Protein AF-A0A528GSQ0-F1 (afdb_monomer_lite)

Secondary structure (DSSP, 8-state):
-HHHHHTTSS-TTPEEPPHHHHHHHHT--HHHHHHHHHHHHHTTSEEEETTTEEEE-PPP----------S-HHHHHHHHHHHHHHHHHHHHHH--HHHHHHHHHHHHHHHTS-SS-HHHHHHHHHHHHHHHHTT-

Foldseek 3Di:
DVVCLVVPVDPAFGFDDDLVVCCVVVVHDSVVSVVVLVVCVVQVQWDQDVPPGIGGHDRPPDPPPDDPCPDDPVNVVVVCVVPLVVLLVVLVVQDDPVLVVVLVVLVVVLVVDDPDDPSNVVSVVVNSVSSNVSVD

Structure (mmCIF, N/CA/C/O backbone):
data_AF-A0A528GSQ0-F1
#
_entry.id   AF-A0A528GSQ0-F1
#
loop_
_atom_site.group_PDB
_atom_site.id
_atom_site.type_symbol
_atom_site.label_atom_id
_atom_site.label_alt_id
_atom_site.label_comp_id
_atom_site.label_asym_id
_atom_site.label_entity_id
_atom_site.label_seq_id
_atom_site.pdbx_PDB_ins_code
_atom_site.Cartn_x
_atom_site.Cartn_y
_atom_site.Cartn_z
_atom_site.occupancy
_atom_site.B_iso_or_equiv
_atom_site.auth_seq_id
_atom_site.auth_comp_id
_atom_site.auth_asym_id
_atom_site.auth_atom_id
_atom_site.pdbx_PDB_model_num
ATOM 1 N N . LEU A 1 1 ? -19.585 -3.743 15.645 1.00 78.75 1 LEU A N 1
ATOM 2 C CA . LEU A 1 1 ? -20.009 -2.521 14.922 1.00 78.75 1 LEU A CA 1
ATOM 3 C C . LEU A 1 1 ? -19.758 -2.635 13.418 1.00 78.75 1 LEU A C 1
ATOM 5 O O . LEU A 1 1 ? -20.726 -2.567 12.681 1.00 78.75 1 LEU A O 1
ATOM 9 N N . ARG A 1 2 ? -18.526 -2.927 12.967 1.00 81.62 2 ARG A N 1
ATOM 10 C CA . ARG A 1 2 ? -18.210 -3.216 11.551 1.00 81.62 2 ARG A CA 1
ATOM 11 C C . ARG A 1 2 ? -19.181 -4.196 10.878 1.00 81.62 2 ARG A C 1
ATOM 13 O O . ARG A 1 2 ? -19.835 -3.838 9.914 1.00 81.62 2 ARG A O 1
ATOM 20 N N . GLN A 1 3 ? -19.352 -5.380 11.471 1.00 80.69 3 GLN A N 1
ATOM 21 C CA . GLN A 1 3 ? -20.265 -6.410 10.961 1.00 80.69 3 GLN A CA 1
ATOM 22 C C . GLN A 1 3 ? -21.725 -5.945 10.847 1.00 80.69 3 GLN A C 1
ATOM 24 O O . GLN A 1 3 ? -22.422 -6.415 9.964 1.00 80.69 3 GLN A O 1
ATOM 29 N N . LEU A 1 4 ? -22.192 -5.030 11.707 1.00 80.44 4 LEU A N 1
ATOM 30 C CA . LEU A 1 4 ? -23.568 -4.512 11.645 1.00 80.44 4 LEU A CA 1
ATOM 31 C C . LEU A 1 4 ? -23.751 -3.572 10.449 1.00 80.44 4 LEU A C 1
ATOM 33 O O . LEU A 1 4 ? -24.772 -3.617 9.775 1.00 80.44 4 LEU A O 1
ATOM 37 N N . ILE A 1 5 ? -22.736 -2.752 10.166 1.00 80.62 5 ILE A N 1
ATOM 38 C CA . ILE A 1 5 ? -22.716 -1.882 8.987 1.00 80.62 5 ILE A CA 1
ATOM 39 C C . ILE A 1 5 ? -22.628 -2.739 7.714 1.00 80.62 5 ILE A C 1
ATOM 41 O O . ILE A 1 5 ? -23.393 -2.523 6.783 1.00 80.62 5 ILE A O 1
ATOM 45 N N . ASP A 1 6 ? -21.767 -3.762 7.702 1.00 76.75 6 ASP A N 1
ATOM 46 C CA . ASP A 1 6 ? -21.620 -4.686 6.565 1.00 76.75 6 ASP A CA 1
ATOM 47 C C . ASP A 1 6 ? -22.858 -5.561 6.325 1.00 76.75 6 ASP A C 1
ATOM 49 O O . ASP A 1 6 ? -23.180 -5.879 5.183 1.00 76.75 6 ASP A O 1
ATOM 53 N N . ALA A 1 7 ? -23.570 -5.935 7.391 1.00 78.00 7 ALA A N 1
ATOM 54 C CA . ALA A 1 7 ? -24.828 -6.674 7.307 1.00 78.00 7 ALA A CA 1
ATOM 55 C C . ALA A 1 7 ? -26.001 -5.815 6.802 1.00 78.00 7 ALA A C 1
ATOM 57 O O . ALA A 1 7 ? -27.082 -6.350 6.565 1.00 78.00 7 ALA A O 1
ATOM 58 N N . GLY A 1 8 ? -25.804 -4.502 6.629 1.00 75.88 8 GLY A N 1
ATOM 59 C CA . GLY A 1 8 ? -26.837 -3.586 6.149 1.00 75.88 8 GLY A CA 1
ATOM 60 C C . GLY A 1 8 ? -27.876 -3.196 7.203 1.00 75.88 8 GLY A C 1
ATOM 61 O O . GLY A 1 8 ? -28.916 -2.657 6.840 1.00 75.88 8 GLY A O 1
ATOM 62 N N . GLU A 1 9 ? -27.602 -3.420 8.495 1.00 83.75 9 GLU A N 1
ATOM 63 C CA . GLU A 1 9 ? -28.457 -2.935 9.598 1.00 83.75 9 GLU A CA 1
ATOM 64 C C . GLU A 1 9 ? -28.516 -1.396 9.640 1.00 83.75 9 GLU A C 1
ATOM 66 O O . GLU A 1 9 ? -29.459 -0.812 10.171 1.00 83.75 9 GLU A O 1
ATOM 71 N N . PHE A 1 10 ? -27.513 -0.734 9.053 1.00 84.44 10 PHE A N 1
ATOM 72 C CA . PHE A 1 10 ? -27.499 0.701 8.790 1.00 84.44 10 PHE A CA 1
ATOM 73 C C . PHE A 1 10 ? -27.206 0.932 7.307 1.00 84.44 10 PHE A C 1
ATOM 75 O O . PHE A 1 10 ? -26.150 0.525 6.815 1.00 84.44 10 PHE A O 1
ATOM 82 N N . ALA A 1 11 ? -28.121 1.580 6.589 1.00 81.56 11 ALA A N 1
ATOM 83 C CA . ALA A 1 11 ? -27.947 1.855 5.171 1.00 81.56 11 ALA A CA 1
ATOM 84 C C . ALA A 1 11 ? -26.959 3.007 4.943 1.00 81.56 11 ALA A C 1
ATOM 86 O O . ALA A 1 11 ? -26.736 3.862 5.802 1.00 81.56 11 ALA A O 1
ATOM 87 N N . VAL A 1 12 ? -26.373 3.065 3.746 1.00 84.25 12 VAL A N 1
ATOM 88 C CA . VAL A 1 12 ? -25.531 4.196 3.338 1.00 84.25 12 VAL A CA 1
ATOM 89 C C . VAL A 1 12 ? -26.330 5.498 3.433 1.00 84.25 12 VAL A C 1
ATOM 91 O O . VAL A 1 12 ? -27.415 5.620 2.870 1.00 84.25 12 VAL A O 1
ATOM 94 N N . GLY A 1 13 ? -25.766 6.491 4.121 1.00 84.94 13 GLY A N 1
ATOM 95 C CA . GLY A 1 13 ? -26.409 7.774 4.397 1.00 84.94 13 GLY A CA 1
ATOM 96 C C . GLY A 1 13 ? -27.173 7.823 5.721 1.00 84.94 13 GLY A C 1
ATOM 97 O O . GLY A 1 13 ? -27.473 8.927 6.185 1.00 84.94 13 GLY A O 1
ATOM 98 N N . ASP A 1 14 ? -27.424 6.680 6.366 1.00 89.62 14 ASP A N 1
ATOM 99 C CA . ASP A 1 14 ? -28.099 6.650 7.659 1.00 89.62 14 ASP A CA 1
ATOM 100 C C . ASP A 1 14 ? -27.240 7.276 8.748 1.00 89.62 14 ASP A C 1
ATOM 102 O O . ASP A 1 14 ? -26.008 7.168 8.776 1.00 89.62 14 ASP A O 1
ATOM 106 N N . ARG A 1 15 ? -27.923 7.929 9.685 1.00 90.31 15 ARG A N 1
ATOM 107 C CA . ARG A 1 15 ? -27.301 8.474 10.882 1.00 90.31 15 ARG A CA 1
ATOM 108 C C . ARG A 1 15 ? -27.214 7.383 11.944 1.00 90.31 15 ARG A C 1
ATOM 110 O O . ARG A 1 15 ? -28.240 6.885 12.399 1.00 90.31 15 ARG A O 1
ATOM 117 N N . LEU A 1 16 ? -25.998 7.070 12.383 1.00 90.56 16 LEU A N 1
ATOM 118 C CA . LEU A 1 16 ? -25.782 6.158 13.501 1.00 90.56 16 LEU A CA 1
ATOM 119 C C . LEU A 1 16 ? -26.279 6.768 14.825 1.00 90.56 16 LEU A C 1
ATOM 121 O O . LEU A 1 16 ? -26.254 7.999 14.986 1.00 90.56 16 LEU A O 1
ATOM 125 N N . PRO A 1 17 ? -26.677 5.922 15.797 1.00 90.88 17 PRO A N 1
ATOM 126 C CA . PRO A 1 17 ? -26.948 6.368 17.157 1.00 90.88 17 PRO A CA 1
ATOM 127 C C . PRO A 1 17 ? -25.728 7.064 17.771 1.00 90.88 17 PRO A C 1
ATOM 129 O O . PRO A 1 17 ? -24.585 6.897 17.336 1.00 90.88 17 PRO A O 1
ATOM 132 N N . THR A 1 18 ? -25.961 7.874 18.798 1.00 89.38 18 THR A N 1
ATOM 133 C CA . THR A 1 18 ? -24.885 8.597 19.484 1.00 89.38 18 THR A CA 1
ATOM 134 C C . THR A 1 18 ? -23.915 7.643 20.190 1.00 89.38 18 THR A C 1
ATOM 136 O O . THR A 1 18 ? -24.276 6.521 20.538 1.00 89.38 18 THR A O 1
ATOM 139 N N . GLU A 1 19 ? -22.693 8.110 20.490 1.00 88.12 19 GLU A N 1
ATOM 140 C CA . GLU A 1 19 ? -21.692 7.327 21.245 1.00 88.12 19 GLU A CA 1
ATOM 141 C C . GLU A 1 19 ? -22.268 6.708 22.529 1.00 88.12 19 GLU A C 1
ATOM 143 O O . GLU A 1 19 ? -21.892 5.604 22.910 1.00 88.12 19 GLU A O 1
ATOM 148 N N . ARG A 1 20 ? -23.167 7.429 23.215 1.00 87.88 20 ARG A N 1
ATOM 149 C CA . ARG A 1 20 ? -23.792 6.954 24.453 1.00 87.88 20 ARG A CA 1
ATOM 150 C C . ARG A 1 20 ? -24.771 5.814 24.182 1.00 87.88 20 ARG A C 1
ATOM 152 O O . ARG A 1 20 ? -24.695 4.796 24.849 1.00 87.88 20 ARG A O 1
ATOM 159 N N . GLU A 1 21 ? -25.644 5.976 23.195 1.00 89.38 21 GLU A N 1
ATOM 160 C CA . GLU A 1 21 ? -26.631 4.952 22.833 1.00 89.38 21 GLU A CA 1
ATOM 161 C C . GLU A 1 21 ? -25.952 3.682 22.311 1.00 89.38 21 GLU A C 1
ATOM 163 O O . GLU A 1 21 ? -26.352 2.582 22.675 1.00 89.38 21 GLU A O 1
ATOM 168 N N . LEU A 1 22 ? -24.881 3.824 21.524 1.00 89.75 22 LEU A N 1
ATOM 169 C CA . LEU A 1 22 ? -24.071 2.694 21.068 1.00 89.75 22 LEU A CA 1
ATOM 170 C C . LEU A 1 22 ? -23.362 1.983 22.227 1.00 89.75 22 LEU A C 1
ATOM 172 O O . LEU A 1 22 ? -23.286 0.758 22.226 1.00 89.75 22 LEU A O 1
ATOM 176 N N . ALA A 1 23 ? -22.860 2.726 23.219 1.00 90.12 23 ALA A N 1
ATOM 177 C CA . ALA A 1 23 ? -22.252 2.141 24.415 1.00 90.12 23 ALA A CA 1
ATOM 178 C C . ALA A 1 23 ? -23.266 1.307 25.209 1.00 90.12 23 ALA A C 1
ATOM 180 O O . ALA A 1 23 ? -22.963 0.175 25.586 1.00 90.12 23 ALA A O 1
ATOM 181 N N . ASP A 1 24 ? -24.477 1.839 25.387 1.00 92.38 24 ASP A N 1
ATOM 182 C CA . ASP A 1 24 ? -25.563 1.163 26.097 1.00 92.38 24 ASP A CA 1
ATOM 183 C C . ASP A 1 24 ? -26.046 -0.088 25.337 1.00 92.38 24 ASP A C 1
ATOM 185 O O . ASP A 1 24 ? -26.232 -1.142 25.941 1.00 92.38 24 ASP A O 1
ATOM 189 N N . GLN A 1 25 ? -26.196 -0.005 24.009 1.00 88.56 25 GLN A N 1
ATOM 190 C CA . GLN A 1 25 ? -26.630 -1.129 23.164 1.00 88.56 25 GLN A CA 1
ATOM 191 C C . GLN A 1 25 ? -25.599 -2.260 23.091 1.00 88.56 25 GLN A C 1
ATOM 193 O O . GLN A 1 25 ? -25.966 -3.433 23.075 1.00 88.56 25 GLN A O 1
ATOM 198 N N . LEU A 1 26 ? -24.311 -1.915 23.020 1.00 85.12 26 LEU A N 1
ATOM 199 C CA . LEU A 1 26 ? -23.222 -2.883 22.868 1.00 85.12 26 LEU A CA 1
ATOM 200 C C . LEU A 1 26 ? -22.661 -3.369 24.211 1.00 85.12 26 LEU A C 1
ATOM 202 O O . LEU A 1 26 ? -21.842 -4.284 24.226 1.00 85.12 26 LEU A O 1
ATOM 206 N N . GLY A 1 27 ? -23.072 -2.764 25.330 1.00 89.94 27 GLY A N 1
ATOM 207 C CA . GLY A 1 27 ? -22.593 -3.118 26.666 1.00 89.94 27 GLY A CA 1
ATOM 208 C C . GLY A 1 27 ? -21.103 -2.830 26.885 1.00 89.94 27 GLY A C 1
ATOM 209 O O . GLY A 1 27 ? -20.455 -3.520 27.669 1.00 89.94 27 GLY A O 1
ATOM 210 N N . ILE A 1 28 ? -20.541 -1.836 26.189 1.00 90.06 28 ILE A N 1
ATOM 211 C CA . ILE A 1 28 ? -19.114 -1.480 26.262 1.00 90.06 28 ILE A CA 1
ATOM 212 C C . ILE A 1 28 ? -18.913 -0.022 26.678 1.00 90.06 28 ILE A C 1
ATOM 214 O O . ILE A 1 28 ? -19.823 0.802 26.624 1.00 90.06 28 ILE A O 1
ATOM 218 N N . SER A 1 29 ? -17.694 0.320 27.101 1.00 87.44 29 SER A N 1
ATOM 219 C CA . SER A 1 29 ? -17.391 1.673 27.572 1.00 87.44 29 SER A CA 1
ATOM 220 C C . SER A 1 29 ? -17.441 2.712 26.441 1.00 87.44 29 SER A C 1
ATOM 222 O O . SER A 1 29 ? -17.065 2.433 25.302 1.00 87.44 29 SER A O 1
ATOM 224 N N . ARG A 1 30 ? -17.840 3.950 26.764 1.00 87.56 30 ARG A N 1
ATOM 225 C CA . ARG A 1 30 ? -17.868 5.067 25.801 1.00 87.56 30 ARG A CA 1
ATOM 226 C C . ARG A 1 30 ? -16.515 5.322 25.111 1.00 87.56 30 ARG A C 1
ATOM 228 O O . ARG A 1 30 ? -16.534 5.525 23.901 1.00 87.56 30 ARG A O 1
ATOM 235 N N . PRO A 1 31 ? -15.358 5.295 25.809 1.00 86.50 31 PRO A N 1
ATOM 236 C CA . PRO A 1 31 ? -14.058 5.361 25.142 1.00 86.50 31 PRO A CA 1
ATOM 237 C C . PRO A 1 31 ? -13.859 4.241 24.115 1.00 86.50 31 PRO A C 1
ATOM 239 O O . PRO A 1 31 ? -13.440 4.518 23.002 1.00 86.50 31 PRO A O 1
ATOM 242 N N . THR A 1 32 ? -14.244 3.001 24.429 1.00 84.50 32 THR A N 1
ATOM 243 C CA . THR A 1 32 ? -14.139 1.868 23.490 1.00 84.50 32 THR A CA 1
ATOM 244 C C . THR A 1 32 ? -15.003 2.069 22.242 1.00 84.50 32 THR A C 1
ATOM 246 O O . THR A 1 32 ? -14.550 1.795 21.134 1.00 84.50 32 THR A O 1
ATOM 249 N N . VAL A 1 33 ? -16.231 2.580 22.399 1.00 88.38 33 VAL A N 1
ATOM 250 C CA . VAL A 1 33 ? -17.091 2.939 21.255 1.00 88.38 33 VAL A CA 1
ATOM 251 C C . VAL A 1 33 ? -16.437 4.021 20.406 1.00 88.38 33 VAL A C 1
ATOM 253 O O . VAL A 1 33 ? -16.457 3.927 19.183 1.00 88.38 33 VAL A O 1
ATOM 256 N N . ARG A 1 34 ? -15.839 5.033 21.042 1.00 85.38 34 ARG A N 1
ATOM 257 C CA . ARG A 1 34 ? -15.140 6.110 20.339 1.00 85.38 34 ARG A CA 1
ATOM 258 C C . ARG A 1 34 ? -13.970 5.582 19.515 1.00 85.38 34 ARG A C 1
ATOM 260 O O . ARG A 1 34 ? -13.895 5.917 18.340 1.00 85.38 34 ARG A O 1
ATOM 267 N N . GLU A 1 35 ? -13.121 4.730 20.084 1.00 83.00 35 GLU A N 1
ATOM 268 C CA . GLU A 1 35 ? -12.014 4.106 19.341 1.00 83.00 35 GLU A CA 1
ATOM 269 C C . GLU A 1 35 ? -12.528 3.287 18.147 1.00 83.00 35 GLU A C 1
ATOM 271 O O . GLU A 1 35 ? -12.001 3.394 17.041 1.00 83.00 35 GLU A O 1
ATOM 276 N N . ALA A 1 36 ? -13.618 2.532 18.327 1.00 85.88 36 ALA A N 1
ATOM 277 C CA . ALA A 1 36 ? -14.233 1.776 17.238 1.00 85.88 36 ALA A CA 1
ATOM 278 C C . ALA A 1 36 ? -14.800 2.683 16.130 1.00 85.88 36 ALA A C 1
ATOM 280 O O . ALA A 1 36 ? -14.677 2.363 14.952 1.00 85.88 36 ALA A O 1
ATOM 281 N N . LEU A 1 37 ? -15.415 3.815 16.485 1.00 87.62 37 LEU A N 1
ATOM 282 C CA . LEU A 1 37 ? -15.913 4.793 15.515 1.00 87.62 37 LEU A CA 1
ATOM 283 C C . LEU A 1 37 ? -14.763 5.482 14.767 1.00 87.62 37 LEU A C 1
ATOM 285 O O . LEU A 1 37 ? -14.857 5.666 13.558 1.00 87.62 37 LEU A O 1
ATOM 289 N N . ILE A 1 38 ? -13.661 5.806 15.448 1.00 82.69 38 ILE A N 1
ATOM 290 C CA . ILE A 1 38 ? -12.461 6.355 14.801 1.00 82.69 38 ILE A CA 1
ATOM 291 C C . ILE A 1 38 ? -11.900 5.349 13.788 1.00 82.69 38 ILE A C 1
ATOM 293 O O . ILE A 1 38 ? -11.641 5.720 12.645 1.00 82.69 38 ILE A O 1
ATOM 297 N N . ALA A 1 39 ? -11.776 4.072 14.164 1.00 81.06 39 ALA A N 1
ATOM 298 C CA . ALA A 1 39 ? -11.319 3.021 13.255 1.00 81.06 39 ALA A CA 1
ATOM 299 C C . ALA A 1 39 ? -12.223 2.897 12.014 1.00 81.06 39 ALA A C 1
ATOM 301 O O . ALA A 1 39 ? -11.737 2.888 10.887 1.00 81.06 39 ALA A O 1
ATOM 302 N N . LEU A 1 40 ? -13.547 2.904 12.201 1.00 84.88 40 LEU A N 1
ATOM 303 C CA . LEU A 1 40 ? -14.509 2.831 11.095 1.00 84.88 40 LEU A CA 1
ATOM 304 C C . LEU A 1 40 ? -14.498 4.073 10.188 1.00 84.88 40 LEU A C 1
ATOM 306 O O . LEU A 1 40 ? -14.788 3.960 8.995 1.00 84.88 40 LEU A O 1
ATOM 310 N N . GLU A 1 41 ? -14.191 5.253 10.729 1.00 83.62 41 GLU A N 1
ATOM 311 C CA . GLU A 1 41 ? -14.008 6.471 9.935 1.00 83.62 41 GLU A CA 1
ATOM 312 C C . GLU A 1 41 ? -12.725 6.402 9.096 1.00 83.62 41 GLU A C 1
ATOM 314 O O . GLU A 1 41 ? -12.749 6.747 7.914 1.00 83.62 41 GLU A O 1
ATOM 319 N N . VAL A 1 42 ? -11.631 5.886 9.668 1.00 77.25 42 VAL A N 1
ATOM 320 C CA . VAL A 1 42 ? -10.372 5.633 8.946 1.00 77.25 42 VAL A CA 1
ATOM 321 C C . VAL A 1 42 ? -10.568 4.605 7.826 1.00 77.25 42 VAL A C 1
ATOM 323 O O . VAL A 1 42 ? -10.053 4.797 6.726 1.00 77.25 42 VAL A O 1
ATOM 326 N N . GLU A 1 43 ? -11.365 3.561 8.066 1.00 79.06 43 GLU A N 1
ATOM 327 C CA . GLU A 1 43 ? -11.769 2.571 7.055 1.00 79.06 43 GLU A CA 1
ATOM 328 C C . GLU A 1 43 ? -12.721 3.143 5.981 1.00 79.06 43 GLU A C 1
ATOM 330 O O . GLU A 1 43 ? -13.037 2.463 5.005 1.00 79.06 43 GLU A O 1
ATOM 335 N N . GLY A 1 44 ? -13.211 4.378 6.140 1.00 82.12 44 GLY A N 1
ATOM 336 C CA . GLY A 1 44 ? -14.119 5.022 5.188 1.00 82.12 44 GLY A CA 1
ATOM 337 C C . GLY A 1 44 ? -15.543 4.460 5.198 1.00 82.12 44 GLY A C 1
ATOM 338 O O . GLY A 1 44 ? -16.289 4.660 4.238 1.00 82.12 44 GLY A O 1
ATOM 339 N N . ARG A 1 45 ? -15.933 3.762 6.269 1.00 84.75 45 ARG A N 1
ATOM 340 C CA . ARG A 1 45 ? -17.273 3.173 6.446 1.00 84.75 45 ARG A CA 1
ATOM 341 C C . ARG A 1 45 ? -18.269 4.147 7.055 1.00 84.75 45 ARG A C 1
ATOM 343 O O . ARG A 1 45 ? -19.477 3.987 6.891 1.00 84.75 45 ARG A O 1
ATOM 350 N N . ILE A 1 46 ? -17.768 5.137 7.786 1.00 89.88 46 ILE A N 1
ATOM 351 C CA . ILE A 1 46 ? -18.569 6.208 8.369 1.00 89.88 46 ILE A CA 1
ATOM 352 C C . ILE A 1 46 ? -17.859 7.553 8.221 1.00 89.88 46 ILE A C 1
ATOM 354 O O . ILE A 1 46 ? -16.657 7.624 7.974 1.00 89.88 46 ILE A O 1
ATOM 358 N N . ARG A 1 47 ? -18.604 8.639 8.421 1.00 88.44 47 ARG A N 1
ATOM 359 C CA . ARG A 1 47 ? -18.070 9.999 8.509 1.00 88.44 47 ARG A CA 1
ATOM 360 C C . ARG A 1 47 ? -18.642 10.721 9.715 1.00 88.44 47 ARG A C 1
ATOM 362 O O . ARG A 1 47 ? -19.865 10.843 9.852 1.00 88.44 47 ARG A O 1
ATOM 369 N N . ILE A 1 48 ? -17.763 11.254 10.553 1.00 85.81 48 ILE A N 1
ATOM 370 C CA . ILE A 1 48 ? -18.132 12.047 11.717 1.00 85.81 48 ILE A CA 1
ATOM 371 C C . ILE A 1 48 ? -18.271 13.508 11.282 1.00 85.81 48 ILE A C 1
ATOM 373 O O . ILE A 1 48 ? -17.347 14.139 10.774 1.00 85.81 48 ILE A O 1
ATOM 377 N N . ARG A 1 49 ? -19.460 14.082 11.481 1.00 84.31 49 ARG A N 1
ATOM 378 C CA . ARG A 1 49 ? -19.717 15.511 11.277 1.00 84.31 49 ARG A CA 1
ATOM 379 C C . ARG A 1 49 ? -19.880 16.174 12.635 1.00 84.31 49 ARG A C 1
ATOM 381 O O . ARG A 1 49 ? -20.909 16.002 13.295 1.00 84.31 49 ARG A O 1
ATOM 388 N N . VAL A 1 50 ? -18.870 16.940 13.048 1.00 76.38 50 VAL A N 1
ATOM 389 C CA . VAL A 1 50 ? -18.869 17.663 14.329 1.00 76.38 50 VAL A CA 1
ATOM 390 C C . VAL A 1 50 ? -20.144 18.507 14.450 1.00 76.38 50 VAL A C 1
ATOM 392 O O . VAL A 1 50 ? -20.474 19.283 13.558 1.00 76.38 50 VAL A O 1
ATOM 395 N N . GLY A 1 51 ? -20.899 18.304 15.533 1.00 76.62 51 GLY A N 1
ATOM 396 C CA . GLY A 1 51 ? -22.170 18.994 15.791 1.00 76.62 51 GLY A CA 1
ATOM 397 C C . GLY A 1 51 ? -23.391 18.467 15.021 1.00 76.62 51 GLY A C 1
ATOM 398 O O . GLY A 1 51 ? -24.504 18.897 15.308 1.00 76.62 51 GLY A O 1
ATOM 399 N N . SER A 1 52 ? -23.227 17.524 14.088 1.00 82.75 52 SER A N 1
ATOM 400 C CA . SER A 1 52 ? -24.325 16.983 13.268 1.00 82.75 52 SER A CA 1
ATOM 401 C C . SER A 1 52 ? -24.588 15.497 13.511 1.00 82.75 52 SER A C 1
ATOM 403 O O . SER A 1 52 ? -25.744 15.085 13.481 1.00 82.75 52 SER A O 1
ATOM 405 N N . GLY A 1 53 ? -23.558 14.698 13.795 1.00 86.31 53 GLY A N 1
ATOM 406 C CA . GLY A 1 53 ? -23.691 13.262 14.047 1.00 86.31 53 GLY A CA 1
ATOM 407 C C . GLY A 1 53 ? -22.755 12.422 13.186 1.00 86.31 53 GLY A C 1
ATOM 408 O O . GLY A 1 53 ? -21.848 12.946 12.542 1.00 86.31 53 GLY A O 1
ATOM 409 N N . ILE A 1 54 ? -22.976 11.112 13.200 1.00 90.81 54 ILE A N 1
ATOM 410 C CA . ILE A 1 54 ? -22.150 10.118 12.513 1.00 90.81 54 ILE A CA 1
ATOM 411 C C . ILE A 1 54 ? -23.005 9.487 11.423 1.00 90.81 54 ILE A C 1
ATOM 413 O O . ILE A 1 54 ? -24.131 9.088 11.704 1.00 90.81 54 ILE A O 1
ATOM 417 N N . TYR A 1 55 ? -22.488 9.418 10.202 1.00 90.50 55 TYR A N 1
ATOM 418 C CA . TYR A 1 55 ? -23.240 8.935 9.046 1.00 90.50 55 TYR A CA 1
ATOM 419 C C . TYR A 1 55 ? -22.513 7.772 8.387 1.00 90.50 55 TYR A C 1
ATOM 421 O O . TYR A 1 55 ? -21.294 7.841 8.236 1.00 90.50 55 TYR A O 1
ATOM 429 N N . VAL A 1 56 ? -23.248 6.741 7.976 1.00 89.94 56 VAL A N 1
ATOM 430 C CA . VAL A 1 56 ? -22.695 5.625 7.199 1.00 89.94 56 VAL A CA 1
ATOM 431 C C . VAL A 1 56 ? -22.342 6.114 5.803 1.00 89.94 56 VAL A C 1
ATOM 433 O O . VAL A 1 56 ? -23.132 6.797 5.147 1.00 89.94 56 VAL A O 1
ATOM 436 N N . THR A 1 57 ? -21.142 5.787 5.351 1.00 85.81 57 THR A N 1
ATOM 437 C CA . THR A 1 57 ? -20.671 6.097 4.004 1.00 85.81 57 THR A CA 1
ATOM 438 C C . THR A 1 57 ? -20.607 4.829 3.179 1.00 85.81 57 THR A C 1
ATOM 440 O O . THR A 1 57 ? -20.404 3.738 3.704 1.00 85.81 57 THR A O 1
ATOM 443 N N . GLU A 1 58 ? -20.782 4.975 1.869 1.00 74.12 58 GLU A N 1
ATOM 444 C CA . GLU A 1 58 ? -20.413 3.905 0.956 1.00 74.12 58 GLU A CA 1
ATOM 445 C C . GLU A 1 58 ? -18.902 3.702 1.117 1.00 74.12 58 GLU A C 1
ATOM 447 O O . GLU A 1 58 ? -18.159 4.685 0.970 1.00 74.12 58 GLU A O 1
ATOM 452 N N . PRO A 1 59 ? -18.434 2.496 1.491 1.00 61.56 59 PRO A N 1
ATOM 453 C CA . PRO A 1 59 ? -17.008 2.245 1.519 1.00 61.56 59 PRO A CA 1
ATOM 454 C C . PRO A 1 59 ? -16.470 2.586 0.126 1.00 61.56 59 PRO A C 1
ATOM 456 O O . PRO A 1 59 ? -17.143 2.282 -0.869 1.00 61.56 59 PRO A O 1
ATOM 459 N N . PRO A 1 60 ? -15.299 3.243 0.015 1.00 55.28 60 PRO A N 1
ATOM 460 C CA . PRO A 1 60 ? -14.678 3.412 -1.288 1.00 55.28 60 PRO A CA 1
ATOM 461 C C . PRO A 1 60 ? -14.672 2.034 -1.939 1.00 55.28 60 PRO A C 1
ATOM 463 O O . PRO A 1 60 ? -14.349 1.056 -1.265 1.00 55.28 60 PRO A O 1
ATOM 466 N N . ARG A 1 61 ? -15.122 1.950 -3.197 1.00 48.22 61 ARG A N 1
ATOM 467 C CA . ARG A 1 61 ? -15.135 0.712 -3.979 1.00 48.22 61 ARG A CA 1
ATOM 468 C C . ARG A 1 61 ? -13.688 0.250 -4.104 1.00 48.22 61 ARG A C 1
ATOM 470 O O . ARG A 1 61 ? -12.999 0.593 -5.057 1.00 48.22 61 ARG A O 1
ATOM 477 N N . ALA A 1 62 ? -13.210 -0.421 -3.069 1.00 47.62 62 ALA A N 1
ATOM 478 C CA . ALA A 1 62 ? -11.874 -0.926 -2.987 1.00 47.62 62 ALA A CA 1
ATOM 479 C C . ALA A 1 62 ? -11.832 -2.038 -4.020 1.00 47.62 62 ALA A C 1
ATOM 481 O O . ALA A 1 62 ? -12.577 -3.019 -3.942 1.00 47.62 62 ALA A O 1
ATOM 482 N N . GLU A 1 63 ? -10.973 -1.853 -5.016 1.00 42.03 63 GLU A N 1
ATOM 483 C CA . GLU A 1 63 ? -10.244 -2.973 -5.582 1.00 42.03 63 GLU A CA 1
ATOM 484 C C . GLU A 1 63 ? -9.935 -3.934 -4.438 1.00 42.03 63 GLU A C 1
ATOM 486 O O . GLU A 1 63 ? -9.429 -3.523 -3.393 1.00 42.03 63 GLU A O 1
ATOM 491 N N . ILE A 1 64 ? -10.363 -5.178 -4.608 1.00 40.56 64 ILE A N 1
ATOM 492 C CA . ILE A 1 64 ? -10.207 -6.254 -3.644 1.00 40.56 64 ILE A CA 1
ATOM 493 C C . ILE A 1 64 ? -8.706 -6.404 -3.375 1.00 40.56 64 ILE A C 1
ATOM 495 O O . ILE A 1 64 ? -8.002 -7.132 -4.061 1.00 40.56 64 ILE A O 1
ATOM 499 N N . LEU A 1 65 ? -8.211 -5.680 -2.383 1.00 43.38 65 LEU A N 1
ATOM 500 C CA . LEU A 1 65 ? -6.994 -5.981 -1.660 1.00 43.38 65 LEU A CA 1
ATOM 501 C C . LEU A 1 65 ? -7.473 -6.375 -0.275 1.00 43.38 65 LEU A C 1
ATOM 503 O O . LEU A 1 65 ? -7.480 -5.601 0.678 1.00 43.38 65 LEU A O 1
ATOM 507 N N . THR A 1 66 ? -7.985 -7.599 -0.213 1.00 43.44 66 THR A N 1
ATOM 508 C CA . THR A 1 66 ? -8.123 -8.342 1.028 1.00 43.44 66 THR A CA 1
ATOM 509 C C . THR A 1 66 ? -6.747 -8.450 1.664 1.00 43.44 66 THR A C 1
ATOM 511 O O . THR A 1 66 ? -5.959 -9.314 1.295 1.00 43.44 66 THR A O 1
ATOM 514 N N . ALA A 1 67 ? -6.470 -7.575 2.614 1.00 42.56 67 ALA A N 1
ATOM 515 C CA . ALA A 1 67 ? -5.644 -7.904 3.754 1.00 42.56 67 ALA A CA 1
ATOM 516 C C . ALA A 1 67 ? -6.048 -6.953 4.877 1.00 42.56 67 ALA A C 1
ATOM 518 O O . ALA A 1 67 ? -5.613 -5.805 4.943 1.00 42.56 67 ALA A O 1
ATOM 519 N N . GLU A 1 68 ? -6.881 -7.447 5.791 1.00 44.00 68 GLU A N 1
ATOM 520 C CA . GLU A 1 68 ? -6.608 -7.167 7.195 1.00 44.00 68 GLU A CA 1
ATOM 521 C C . GLU A 1 68 ? -5.153 -7.600 7.404 1.00 44.00 68 GLU A C 1
ATOM 523 O O . GLU A 1 68 ? -4.862 -8.791 7.476 1.00 44.00 68 GLU A O 1
ATOM 528 N N . MET A 1 69 ? -4.219 -6.654 7.317 1.00 46.78 69 MET A N 1
ATOM 529 C CA . MET A 1 69 ? -2.809 -6.925 7.542 1.00 46.78 69 MET A CA 1
ATOM 530 C C . MET A 1 69 ? -2.625 -7.188 9.036 1.00 46.78 69 MET A C 1
ATOM 532 O O . MET A 1 69 ? -2.303 -6.288 9.805 1.00 46.78 69 MET A O 1
ATOM 536 N N . ASP A 1 70 ? -2.863 -8.435 9.430 1.00 45.56 70 ASP A N 1
ATOM 537 C CA . ASP A 1 70 ? -2.370 -9.021 10.682 1.00 45.56 70 ASP A CA 1
ATOM 538 C C . ASP A 1 70 ? -0.840 -9.255 10.610 1.00 45.56 70 ASP A C 1
ATOM 540 O O . ASP A 1 70 ? -0.189 -9.600 11.593 1.00 45.56 70 ASP A O 1
ATOM 544 N N . GLU A 1 71 ? -0.246 -9.044 9.430 1.00 54.16 71 GLU A N 1
ATOM 545 C CA . GLU A 1 71 ? 1.180 -9.158 9.141 1.00 54.16 71 GLU A CA 1
ATOM 546 C C . GLU A 1 71 ? 1.861 -7.786 9.229 1.00 54.16 71 GLU A C 1
ATOM 548 O O . GLU A 1 71 ? 1.477 -6.821 8.558 1.00 54.16 71 GLU A O 1
ATOM 553 N N . GLY A 1 72 ? 2.881 -7.689 10.082 1.00 62.47 72 GLY A N 1
ATOM 554 C CA . GLY A 1 72 ? 3.670 -6.479 10.245 1.00 62.47 72 GLY A CA 1
ATOM 555 C C . GLY A 1 72 ? 4.464 -6.120 8.979 1.00 62.47 72 GLY A C 1
ATOM 556 O O . GLY A 1 72 ? 4.607 -6.919 8.049 1.00 62.47 72 GLY A O 1
ATOM 557 N N . PRO A 1 73 ? 5.039 -4.904 8.922 1.00 72.31 73 PRO A N 1
ATOM 558 C CA . PRO A 1 73 ? 5.835 -4.457 7.777 1.00 72.31 73 PRO A CA 1
ATOM 559 C C . PRO A 1 73 ? 6.984 -5.409 7.412 1.00 72.31 73 PRO A C 1
ATOM 561 O O . PRO A 1 73 ? 7.388 -5.472 6.256 1.00 72.31 73 PRO A O 1
ATOM 564 N N . PHE A 1 74 ? 7.510 -6.160 8.383 1.00 75.88 74 PHE A N 1
ATOM 565 C CA . PHE A 1 74 ? 8.619 -7.090 8.179 1.00 75.88 74 PHE A CA 1
ATOM 566 C C . PHE A 1 74 ? 8.187 -8.387 7.494 1.00 75.88 74 PHE A C 1
ATOM 568 O O . PHE A 1 74 ? 8.913 -8.896 6.645 1.00 75.88 74 PHE A O 1
ATOM 575 N N . GLU A 1 75 ? 7.013 -8.914 7.829 1.00 81.44 75 GLU A N 1
ATOM 576 C CA . GLU A 1 75 ? 6.433 -10.093 7.190 1.00 81.44 75 GLU A CA 1
ATOM 577 C C . G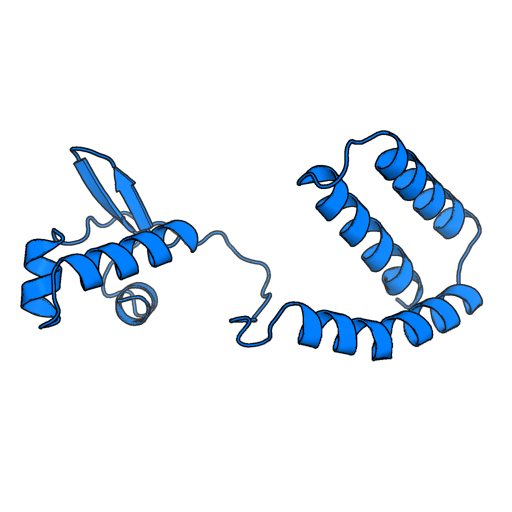LU A 1 75 ? 6.171 -9.824 5.705 1.00 81.44 75 GLU A C 1
ATOM 579 O O . GLU A 1 75 ? 6.585 -10.617 4.856 1.00 81.44 75 GLU A O 1
ATOM 584 N N . LEU A 1 76 ? 5.614 -8.650 5.384 1.00 79.25 76 LEU A N 1
ATOM 585 C CA . LEU A 1 76 ? 5.449 -8.206 4.000 1.00 79.25 76 LEU A CA 1
ATOM 586 C C . LEU A 1 76 ? 6.782 -8.062 3.263 1.00 79.25 76 LEU A C 1
ATOM 588 O O . LEU A 1 76 ? 6.902 -8.521 2.129 1.00 79.25 76 LEU A O 1
ATOM 592 N N . LEU A 1 77 ? 7.794 -7.449 3.887 1.00 82.38 77 LEU A N 1
ATOM 593 C CA . LEU A 1 77 ? 9.120 -7.329 3.273 1.00 82.38 77 LEU A CA 1
ATOM 594 C C . LEU A 1 77 ? 9.736 -8.706 2.989 1.00 82.38 77 LEU A C 1
ATOM 596 O O . LEU A 1 77 ? 10.291 -8.905 1.914 1.00 82.38 77 LEU A O 1
ATOM 600 N N . ARG A 1 78 ? 9.565 -9.686 3.885 1.00 84.62 78 ARG A N 1
ATOM 601 C CA . ARG A 1 78 ? 10.040 -11.058 3.642 1.00 84.62 78 ARG A CA 1
ATOM 602 C C . ARG A 1 78 ? 9.294 -11.763 2.514 1.00 84.62 78 ARG A C 1
ATOM 604 O O . ARG A 1 78 ? 9.914 -12.500 1.750 1.00 84.62 78 ARG A O 1
ATOM 611 N N . ALA A 1 79 ? 7.986 -11.546 2.384 1.00 87.12 79 ALA A N 1
ATOM 612 C CA . ALA A 1 79 ? 7.229 -12.068 1.249 1.00 87.12 79 ALA A CA 1
ATOM 613 C C . ALA A 1 79 ? 7.735 -11.468 -0.074 1.00 87.12 79 ALA A C 1
ATOM 615 O O . ALA A 1 79 ? 7.960 -12.204 -1.036 1.00 87.12 79 ALA A O 1
ATOM 616 N N . ARG A 1 80 ? 7.988 -10.151 -0.094 1.00 90.44 80 ARG A N 1
ATOM 617 C CA . ARG A 1 80 ? 8.563 -9.435 -1.243 1.00 90.44 80 ARG A CA 1
ATOM 618 C C . ARG A 1 80 ? 9.944 -9.968 -1.618 1.00 90.44 80 ARG A C 1
ATOM 620 O O . ARG A 1 80 ? 10.157 -10.291 -2.780 1.00 90.44 80 ARG A O 1
ATOM 627 N N . GLU A 1 81 ? 10.839 -10.164 -0.649 1.00 91.12 81 GLU A N 1
ATOM 628 C CA . GLU A 1 81 ? 12.173 -10.744 -0.883 1.00 91.12 81 GLU A CA 1
ATOM 629 C C . GLU A 1 81 ? 12.116 -12.106 -1.594 1.00 91.12 81 GLU A C 1
ATOM 631 O O . GLU A 1 81 ? 12.963 -12.400 -2.437 1.00 91.12 81 GLU A O 1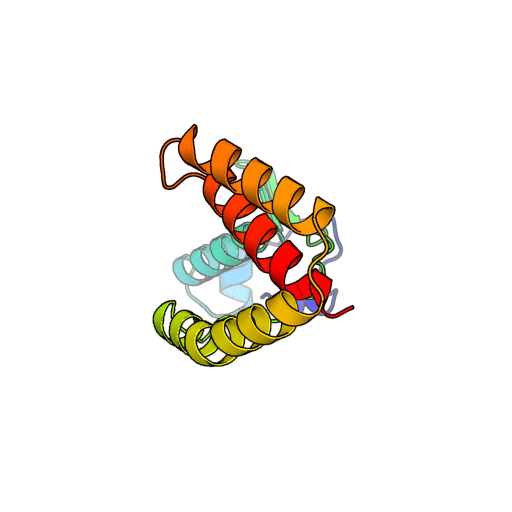
ATOM 636 N N . PHE A 1 82 ? 11.115 -12.934 -1.283 1.00 92.25 82 PHE A N 1
ATOM 637 C CA . PHE A 1 82 ? 10.979 -14.261 -1.882 1.00 92.25 82 PHE A CA 1
ATOM 638 C C . PHE A 1 82 ? 10.530 -14.217 -3.350 1.00 92.25 82 PHE A C 1
ATOM 640 O O . PHE A 1 82 ? 10.962 -15.051 -4.146 1.00 92.25 82 PHE A O 1
ATOM 647 N N . ILE A 1 83 ? 9.666 -13.264 -3.715 1.00 94.06 83 ILE A N 1
ATOM 648 C CA . ILE A 1 83 ? 9.024 -13.230 -5.039 1.00 94.06 83 ILE A CA 1
ATOM 649 C C . ILE A 1 83 ? 9.652 -12.214 -5.994 1.00 94.06 83 ILE A C 1
ATOM 651 O O . ILE A 1 83 ? 9.786 -12.506 -7.180 1.00 94.06 83 ILE A O 1
ATOM 655 N N . GLU A 1 84 ? 10.064 -11.039 -5.514 1.00 94.88 84 GLU A N 1
ATOM 656 C CA . GLU A 1 84 ? 10.460 -9.924 -6.383 1.00 94.88 84 GLU A CA 1
ATOM 657 C C . GLU A 1 84 ? 11.725 -10.235 -7.177 1.00 94.88 84 GLU A C 1
ATOM 659 O O . GLU A 1 84 ? 11.800 -9.898 -8.356 1.00 94.88 84 GLU A O 1
ATOM 664 N N . GLY A 1 85 ? 12.686 -10.950 -6.583 1.00 96.00 85 GLY A N 1
ATO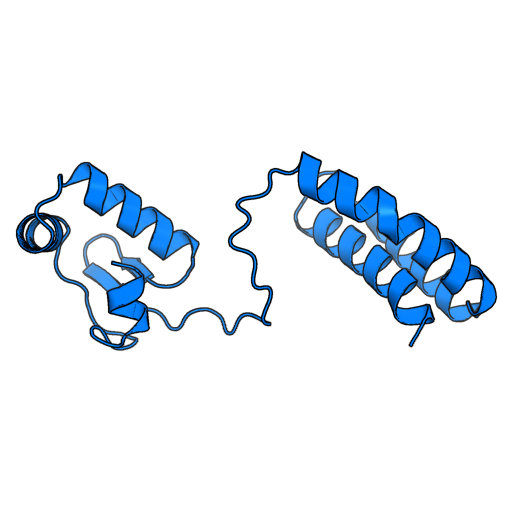M 665 C CA . GLY A 1 85 ? 13.891 -11.380 -7.294 1.00 96.00 85 GLY A CA 1
ATOM 666 C C . GLY A 1 85 ? 13.584 -12.324 -8.461 1.00 96.00 85 GLY A C 1
ATOM 667 O O . GLY A 1 85 ? 14.154 -12.176 -9.540 1.00 96.00 85 GLY A O 1
ATOM 668 N N . ALA A 1 86 ? 12.652 -13.265 -8.270 1.00 96.19 86 ALA A N 1
ATOM 669 C CA . ALA A 1 86 ? 12.229 -14.184 -9.325 1.00 96.19 86 ALA A CA 1
ATOM 670 C C . ALA A 1 86 ? 11.439 -13.459 -10.423 1.00 96.19 86 ALA A C 1
ATOM 672 O O . ALA A 1 86 ? 11.686 -13.690 -11.604 1.00 96.19 86 ALA A O 1
ATOM 673 N N . ILE A 1 87 ? 10.543 -12.543 -10.039 1.00 97.19 87 ILE A N 1
ATOM 674 C CA . ILE A 1 87 ? 9.785 -11.710 -10.979 1.00 97.19 87 ILE A CA 1
ATOM 675 C C . ILE A 1 87 ? 10.738 -10.847 -11.811 1.00 97.19 87 ILE A C 1
ATOM 677 O O . ILE A 1 87 ? 10.622 -10.830 -13.029 1.00 97.19 87 ILE A O 1
ATOM 681 N N . ALA A 1 88 ? 11.706 -10.174 -11.186 1.00 97.00 88 ALA A N 1
ATOM 682 C CA . ALA A 1 88 ? 12.672 -9.337 -11.893 1.00 97.00 88 ALA A CA 1
ATOM 683 C C . ALA A 1 88 ? 13.560 -10.152 -12.847 1.00 97.00 88 ALA A C 1
ATOM 685 O O . ALA A 1 88 ? 13.825 -9.715 -13.967 1.00 97.00 88 ALA A O 1
ATOM 686 N N . ALA A 1 89 ? 13.997 -11.345 -12.428 1.00 97.38 89 ALA A N 1
ATOM 687 C CA . ALA A 1 89 ? 14.784 -12.238 -13.273 1.00 97.38 89 ALA A CA 1
ATOM 688 C C . ALA A 1 89 ? 13.992 -12.719 -14.497 1.00 97.38 89 ALA A C 1
ATOM 690 O O . ALA A 1 89 ? 14.524 -12.702 -15.605 1.00 97.38 89 ALA A O 1
ATOM 691 N N . GLU A 1 90 ? 12.729 -13.104 -14.312 1.00 97.75 90 GLU A N 1
ATOM 692 C CA . GLU A 1 90 ? 11.858 -13.511 -15.417 1.00 97.75 90 GLU A CA 1
ATOM 693 C C . GLU A 1 90 ? 11.537 -12.324 -16.332 1.00 97.75 90 GLU A C 1
ATOM 695 O O . GLU A 1 90 ? 11.673 -12.424 -17.550 1.00 97.75 90 GLU A O 1
ATOM 700 N N . ALA A 1 91 ? 11.197 -11.166 -15.760 1.00 97.81 91 ALA A N 1
ATOM 701 C CA . ALA A 1 91 ? 10.933 -9.940 -16.506 1.00 97.81 91 ALA A CA 1
ATOM 702 C C . ALA A 1 91 ? 12.120 -9.561 -17.400 1.00 97.81 91 ALA A C 1
ATOM 704 O O . ALA A 1 91 ? 11.932 -9.205 -18.561 1.00 97.81 91 ALA A O 1
ATOM 705 N N . ALA A 1 92 ? 13.353 -9.709 -16.910 1.00 97.38 92 ALA A N 1
ATOM 706 C CA . ALA A 1 92 ? 14.555 -9.413 -17.682 1.00 97.38 92 ALA A CA 1
ATOM 707 C C . ALA A 1 92 ? 14.701 -10.264 -18.962 1.00 97.38 92 ALA A C 1
ATOM 709 O O . ALA A 1 92 ? 15.366 -9.824 -19.899 1.00 97.38 92 ALA A O 1
ATOM 710 N N . LEU A 1 93 ? 14.086 -11.451 -19.032 1.00 97.38 93 LEU A N 1
ATOM 711 C CA . LEU A 1 93 ? 14.109 -12.303 -20.229 1.00 97.38 93 LEU A CA 1
ATOM 712 C C . LEU A 1 93 ? 13.159 -11.813 -21.332 1.00 97.38 93 LEU A C 1
ATOM 714 O O . LEU A 1 93 ? 13.407 -12.089 -22.507 1.00 97.38 93 LEU A O 1
ATOM 718 N N . HIS A 1 94 ? 12.097 -11.089 -20.966 1.00 96.50 94 HIS A N 1
ATOM 719 C CA . HIS A 1 94 ? 11.032 -10.655 -21.886 1.00 96.50 94 HIS A CA 1
ATOM 720 C C . HIS A 1 94 ? 10.971 -9.138 -22.089 1.00 96.50 94 HIS A C 1
ATOM 722 O O . HIS A 1 94 ? 10.285 -8.670 -23.000 1.00 96.50 94 HIS A O 1
ATOM 728 N N . ALA A 1 95 ? 11.681 -8.369 -21.262 1.00 97.38 95 ALA A N 1
ATOM 729 C CA . ALA A 1 95 ? 11.669 -6.915 -21.287 1.00 97.38 95 ALA A CA 1
ATOM 730 C C . ALA A 1 95 ? 12.055 -6.368 -22.666 1.00 97.38 95 ALA A C 1
ATOM 732 O O . ALA A 1 95 ? 13.091 -6.714 -23.243 1.00 97.38 95 ALA A O 1
ATOM 733 N N . ARG A 1 96 ? 11.236 -5.455 -23.188 1.00 97.31 96 ARG A N 1
ATOM 734 C CA . ARG A 1 96 ? 11.529 -4.724 -24.421 1.00 97.31 96 ARG A CA 1
ATOM 735 C C . ARG A 1 96 ? 12.157 -3.376 -24.068 1.00 97.31 96 ARG A C 1
ATOM 737 O O . ARG A 1 96 ? 11.916 -2.855 -22.980 1.00 97.31 96 ARG A O 1
ATOM 744 N N . PRO A 1 97 ? 12.880 -2.736 -25.003 1.00 97.44 97 PRO A N 1
ATOM 745 C CA . PRO A 1 97 ? 13.474 -1.420 -24.763 1.00 97.44 97 PRO A CA 1
ATOM 746 C C . PRO A 1 97 ? 12.486 -0.364 -24.244 1.00 97.44 97 PRO A C 1
ATOM 748 O O . PRO A 1 97 ? 12.848 0.434 -23.391 1.00 97.44 97 PRO A O 1
ATOM 751 N N . ILE A 1 98 ? 11.231 -0.401 -24.708 1.00 96.69 98 ILE A N 1
ATOM 752 C CA . ILE A 1 98 ? 10.176 0.516 -24.249 1.00 96.69 98 ILE A CA 1
ATOM 753 C C . ILE A 1 98 ? 9.790 0.297 -22.779 1.00 96.69 98 ILE A C 1
ATOM 755 O O . ILE A 1 98 ? 9.469 1.249 -22.078 1.00 96.69 98 ILE A O 1
ATOM 759 N N . ASP A 1 99 ? 9.845 -0.946 -22.297 1.00 96.75 99 ASP A N 1
ATOM 760 C CA . ASP A 1 99 ? 9.524 -1.261 -20.907 1.00 96.75 99 ASP A CA 1
ATOM 761 C C . ASP A 1 99 ? 10.627 -0.699 -19.989 1.00 96.75 99 ASP A C 1
ATOM 763 O O . ASP A 1 99 ? 10.331 -0.105 -18.954 1.00 96.75 99 ASP A O 1
ATOM 767 N N . ILE A 1 100 ? 11.895 -0.792 -20.420 1.00 96.81 100 ILE A N 1
ATOM 768 C CA . ILE A 1 100 ? 13.039 -0.177 -19.727 1.00 96.81 100 ILE A CA 1
ATOM 769 C C . ILE A 1 100 ? 12.923 1.351 -19.702 1.00 96.81 100 ILE A C 1
ATOM 771 O O . ILE A 1 100 ? 13.076 1.954 -18.646 1.00 96.81 100 ILE A O 1
ATOM 775 N N . GLU A 1 101 ? 12.594 1.979 -20.834 1.00 97.56 101 GLU A N 1
ATOM 776 C CA . GLU A 1 101 ? 12.448 3.438 -20.927 1.00 97.56 101 GLU A CA 1
ATOM 777 C C . GLU A 1 101 ? 11.364 3.977 -19.977 1.00 97.56 101 GLU A C 1
ATOM 779 O O . GLU A 1 101 ? 11.564 4.998 -19.313 1.00 97.56 101 GLU A O 1
ATOM 784 N N . HIS A 1 102 ? 10.234 3.274 -19.861 1.00 96.44 102 HIS A N 1
ATOM 785 C CA . HIS A 1 102 ? 9.181 3.632 -18.910 1.00 96.44 102 HIS A CA 1
ATOM 786 C C . HIS A 1 102 ? 9.623 3.461 -17.450 1.00 96.44 102 HIS A C 1
ATOM 788 O O . HIS A 1 102 ? 9.334 4.323 -16.617 1.00 96.44 102 HIS A O 1
ATOM 794 N N . MET A 1 103 ? 10.344 2.380 -17.132 1.00 96.88 103 MET A N 1
ATOM 795 C CA . MET A 1 103 ? 10.900 2.173 -15.792 1.00 96.88 103 MET A CA 1
ATOM 796 C C . MET A 1 103 ? 11.896 3.276 -15.416 1.00 96.88 103 MET 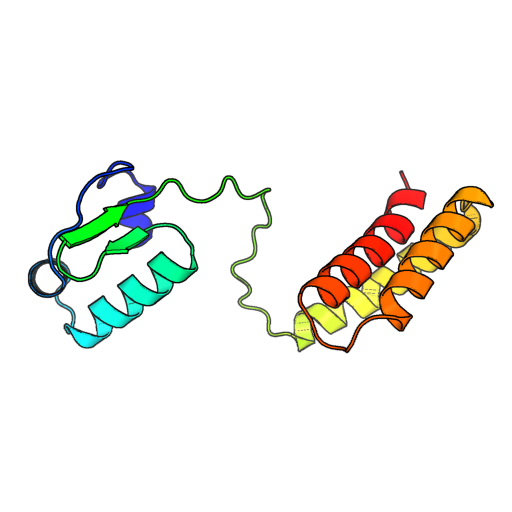A C 1
ATOM 798 O O . MET A 1 103 ? 11.799 3.831 -14.321 1.00 96.88 103 MET A O 1
ATOM 802 N N . ASP A 1 104 ? 12.779 3.661 -16.338 1.00 96.94 104 ASP A N 1
ATOM 803 C CA . ASP A 1 104 ? 13.729 4.760 -16.142 1.00 96.94 104 ASP A CA 1
ATOM 804 C C . ASP A 1 104 ? 13.023 6.106 -15.914 1.00 96.94 104 ASP A C 1
ATOM 806 O O . ASP A 1 104 ? 13.489 6.930 -15.125 1.00 96.94 104 ASP A O 1
ATOM 810 N N . ASP A 1 105 ? 11.891 6.361 -16.578 1.00 96.62 105 ASP A N 1
ATOM 811 C CA . ASP A 1 105 ? 11.105 7.578 -16.348 1.00 96.62 105 ASP A CA 1
ATOM 812 C C . ASP A 1 105 ? 10.497 7.637 -14.945 1.00 96.62 105 ASP A C 1
ATOM 814 O O . ASP A 1 105 ? 10.561 8.676 -14.282 1.00 96.62 105 ASP A O 1
ATOM 818 N N . VAL A 1 106 ? 9.965 6.516 -14.456 1.00 95.88 106 VAL A N 1
ATOM 819 C CA . VAL A 1 106 ? 9.434 6.435 -13.090 1.00 95.88 106 VAL A CA 1
ATOM 820 C C . VAL A 1 106 ? 10.539 6.620 -12.057 1.00 95.88 106 VAL A C 1
ATOM 822 O O . VAL A 1 106 ? 10.347 7.389 -11.115 1.00 95.88 106 VAL A O 1
ATOM 825 N N . LEU A 1 107 ? 11.710 6.008 -12.256 1.00 94.25 107 LEU A N 1
ATOM 826 C CA . LEU A 1 107 ? 12.858 6.201 -11.366 1.00 94.25 107 LEU A CA 1
ATOM 827 C C . LEU A 1 107 ? 13.316 7.667 -11.337 1.00 94.25 107 LEU A C 1
ATOM 829 O O . LEU A 1 107 ? 13.480 8.226 -10.253 1.00 94.25 107 LEU A O 1
ATOM 833 N N . ARG A 1 108 ? 13.411 8.340 -12.494 1.00 94.94 108 ARG A N 1
ATOM 834 C CA . ARG A 1 108 ? 13.722 9.783 -12.555 1.00 94.94 108 ARG A CA 1
ATOM 835 C C . ARG A 1 108 ? 12.695 10.626 -11.795 1.00 94.94 108 ARG A C 1
ATOM 837 O O . ARG A 1 108 ? 13.062 11.488 -11.002 1.00 94.94 108 ARG A O 1
ATOM 844 N N . ARG A 1 109 ? 11.399 10.344 -11.971 1.00 92.44 109 ARG A N 1
ATOM 845 C CA . ARG A 1 109 ? 10.319 11.022 -11.229 1.00 92.44 109 ARG A CA 1
ATOM 846 C C . ARG A 1 109 ? 10.413 10.787 -9.720 1.00 92.44 109 ARG A C 1
ATOM 848 O O . ARG A 1 109 ? 9.969 11.644 -8.962 1.00 92.44 109 ARG A O 1
ATOM 855 N N . MET A 1 110 ? 10.945 9.647 -9.274 1.00 89.62 110 MET A N 1
ATOM 856 C CA . MET A 1 110 ? 11.157 9.364 -7.850 1.00 89.62 110 MET A CA 1
ATOM 857 C C . MET A 1 110 ? 12.325 10.160 -7.266 1.00 89.62 110 MET A C 1
ATOM 859 O O . MET A 1 110 ? 12.205 10.636 -6.138 1.00 89.62 110 MET A O 1
ATOM 863 N N . GLU A 1 111 ? 13.421 10.323 -8.013 1.00 89.62 111 GLU A N 1
ATOM 864 C CA . GLU A 1 111 ? 14.616 11.060 -7.571 1.00 89.62 111 GLU A CA 1
ATOM 865 C C . GLU A 1 111 ? 14.329 12.541 -7.278 1.00 89.62 111 GLU A C 1
ATOM 867 O O . GLU A 1 111 ? 14.874 13.104 -6.327 1.00 89.62 111 GLU A O 1
ATOM 872 N N . ASP A 1 112 ? 13.424 13.156 -8.041 1.00 87.00 112 ASP A N 1
ATOM 873 C CA . ASP A 1 112 ? 13.090 14.580 -7.926 1.00 87.00 112 ASP A CA 1
ATOM 874 C C . ASP A 1 112 ? 12.172 14.919 -6.731 1.00 87.00 112 ASP A C 1
ATOM 876 O O . ASP A 1 112 ? 11.832 16.088 -6.507 1.00 87.00 112 ASP A O 1
ATOM 880 N N . ILE A 1 113 ? 11.740 13.922 -5.947 1.00 84.50 113 ILE A N 1
ATOM 881 C CA . ILE A 1 113 ? 10.734 14.095 -4.892 1.00 84.50 113 ILE A CA 1
ATOM 882 C C . ILE A 1 113 ? 11.334 13.803 -3.508 1.00 84.50 113 ILE A C 1
ATOM 884 O O . ILE A 1 113 ? 11.913 12.741 -3.289 1.00 84.50 113 ILE A O 1
ATOM 888 N N . PRO A 1 114 ? 11.124 14.684 -2.508 1.00 77.31 114 PRO A N 1
ATOM 889 C CA . PRO A 1 114 ? 11.483 14.392 -1.124 1.00 77.31 114 PRO A CA 1
ATOM 890 C C . PRO A 1 114 ? 10.840 13.089 -0.628 1.00 77.31 114 PRO A C 1
ATOM 892 O O . PRO A 1 114 ? 9.637 12.869 -0.800 1.00 77.31 114 PRO A O 1
ATOM 895 N N . HIS A 1 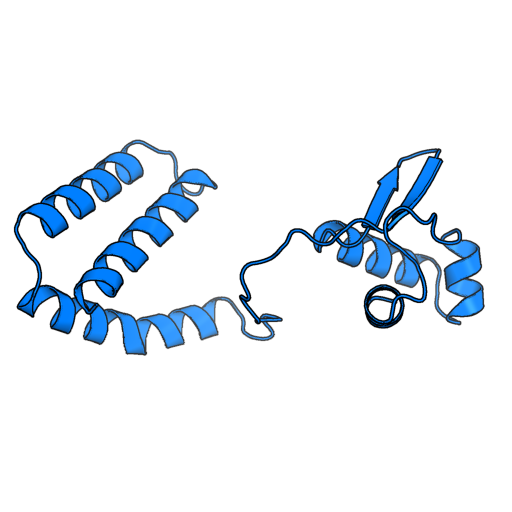115 ? 11.628 12.240 0.030 1.00 71.50 115 HIS A N 1
ATOM 896 C CA . HIS A 1 115 ? 11.190 10.931 0.513 1.00 71.50 115 HIS A CA 1
ATOM 897 C C . HIS A 1 115 ? 11.169 10.870 2.057 1.00 71.50 115 HIS A C 1
ATOM 899 O O . HIS A 1 115 ? 12.109 11.371 2.681 1.00 71.50 115 HIS A O 1
ATOM 905 N N . PRO A 1 116 ? 10.149 10.252 2.696 1.00 71.00 116 PRO A N 1
ATOM 906 C CA . PRO A 1 116 ? 8.955 9.642 2.104 1.00 71.00 116 PRO A CA 1
ATOM 907 C C . PRO A 1 116 ? 7.771 10.609 1.939 1.00 71.00 116 PRO A C 1
ATOM 909 O O . PRO A 1 116 ? 7.404 11.350 2.850 1.00 71.00 116 PRO A O 1
ATOM 912 N N . THR A 1 117 ? 7.102 10.537 0.787 1.00 80.00 117 THR A N 1
ATOM 913 C CA . THR A 1 117 ? 5.807 11.182 0.510 1.00 80.00 117 THR A CA 1
ATOM 914 C C . THR A 1 117 ? 4.816 10.188 -0.103 1.00 80.00 117 THR A C 1
ATOM 916 O O . THR A 1 117 ? 5.197 9.144 -0.637 1.00 80.00 117 THR A O 1
ATOM 919 N N . ARG A 1 118 ? 3.516 10.526 -0.086 1.00 80.81 118 ARG A N 1
ATOM 920 C CA . ARG A 1 118 ? 2.485 9.735 -0.790 1.00 80.81 118 ARG A CA 1
ATOM 921 C C . ARG A 1 118 ? 2.817 9.535 -2.270 1.00 80.81 118 ARG A C 1
ATOM 923 O O . ARG A 1 118 ? 2.530 8.474 -2.807 1.00 80.81 118 ARG A O 1
ATOM 930 N N . MET A 1 119 ? 3.435 10.533 -2.903 1.00 79.12 119 MET A N 1
ATOM 931 C CA . MET A 1 119 ? 3.839 10.444 -4.303 1.00 79.12 119 MET A CA 1
ATOM 932 C C . MET A 1 119 ? 4.980 9.443 -4.498 1.00 79.12 119 MET A C 1
ATOM 934 O O . MET A 1 119 ? 4.872 8.583 -5.361 1.00 79.12 119 MET A O 1
ATOM 938 N N . THR A 1 120 ? 6.021 9.467 -3.656 1.00 82.31 120 THR A N 1
ATOM 939 C CA . THR A 1 120 ? 7.109 8.475 -3.762 1.00 82.31 120 THR A CA 1
ATOM 940 C C . THR A 1 120 ? 6.630 7.042 -3.525 1.00 82.31 120 THR A C 1
ATOM 942 O O . THR A 1 120 ? 7.139 6.131 -4.158 1.00 82.31 120 THR A O 1
ATOM 945 N N . ILE A 1 121 ? 5.622 6.837 -2.665 1.00 84.94 121 ILE A N 1
ATOM 946 C CA . ILE A 1 121 ? 5.013 5.510 -2.450 1.00 84.94 121 ILE A CA 1
ATOM 947 C C . ILE A 1 121 ? 4.226 5.063 -3.691 1.00 84.94 121 ILE A C 1
ATOM 949 O O . ILE A 1 121 ? 4.273 3.896 -4.070 1.00 84.94 121 ILE A O 1
ATOM 953 N N . ALA A 1 122 ? 3.495 5.979 -4.333 1.00 86.56 122 ALA A N 1
ATOM 954 C CA . ALA A 1 122 ? 2.760 5.669 -5.556 1.00 86.56 122 ALA A CA 1
ATOM 955 C C . ALA A 1 122 ? 3.703 5.302 -6.712 1.00 86.56 122 ALA A C 1
ATOM 957 O O . ALA A 1 122 ? 3.443 4.324 -7.406 1.00 86.56 122 ALA A O 1
ATOM 958 N N . LEU A 1 123 ? 4.805 6.039 -6.873 1.00 91.19 123 LEU A N 1
ATOM 959 C CA . LEU A 1 123 ? 5.818 5.765 -7.894 1.00 91.19 123 LEU A CA 1
ATOM 960 C C . LEU A 1 123 ? 6.577 4.454 -7.633 1.00 91.19 123 LEU A C 1
ATOM 962 O O . LEU A 1 123 ? 6.793 3.688 -8.564 1.00 91.19 123 LEU A O 1
ATOM 966 N N . ASP A 1 124 ? 6.910 4.150 -6.374 1.00 91.19 124 ASP A N 1
ATOM 967 C CA . ASP A 1 124 ? 7.498 2.857 -5.993 1.00 91.19 124 ASP A CA 1
ATOM 968 C C . ASP A 1 124 ? 6.581 1.689 -6.391 1.00 91.19 124 ASP A C 1
ATOM 970 O O . ASP A 1 124 ? 7.015 0.701 -6.985 1.00 91.19 124 ASP A O 1
ATOM 974 N N . ARG A 1 125 ? 5.274 1.824 -6.138 1.00 92.69 125 ARG A N 1
ATOM 975 C CA . ARG A 1 125 ? 4.283 0.830 -6.562 1.00 92.69 125 ARG A CA 1
ATOM 976 C C . ARG A 1 125 ? 4.166 0.738 -8.086 1.00 92.69 125 ARG A C 1
ATOM 978 O O . ARG A 1 125 ? 4.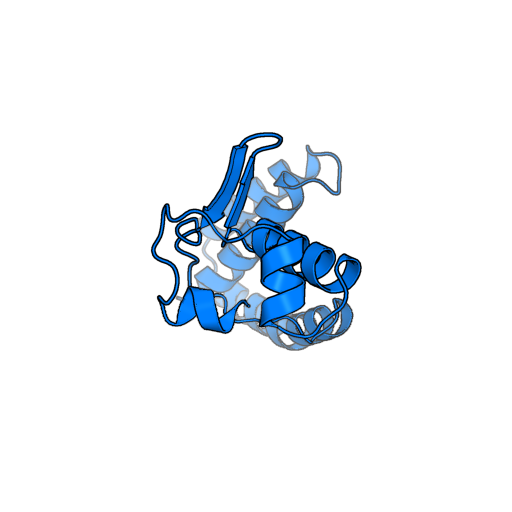033 -0.368 -8.610 1.00 92.69 125 ARG A O 1
ATOM 985 N N . GLU A 1 126 ? 4.195 1.872 -8.785 1.00 95.44 126 GLU A N 1
ATOM 986 C CA . GLU A 1 126 ? 4.181 1.947 -10.254 1.00 95.44 126 GLU A CA 1
ATOM 987 C C . GLU A 1 126 ? 5.363 1.161 -10.837 1.00 95.44 126 GLU A C 1
ATOM 989 O O . GLU A 1 126 ? 5.156 0.295 -11.686 1.00 95.44 126 GLU A O 1
ATOM 994 N N . PHE A 1 127 ? 6.571 1.362 -10.300 1.00 96.38 127 PHE A N 1
ATOM 995 C CA . PHE A 1 127 ? 7.776 0.637 -10.701 1.00 96.38 127 PHE A CA 1
ATOM 996 C C . PHE A 1 127 ? 7.638 -0.883 -10.524 1.00 96.38 127 PHE A C 1
ATOM 998 O O . PHE A 1 127 ? 7.788 -1.627 -11.493 1.00 96.38 127 PHE A O 1
ATOM 1005 N N . HIS A 1 128 ? 7.273 -1.359 -9.326 1.00 96.00 128 HIS A N 1
ATOM 1006 C CA . HIS A 1 128 ? 7.100 -2.800 -9.081 1.00 96.00 128 HIS A CA 1
ATOM 1007 C C . HIS A 1 128 ? 6.020 -3.425 -9.978 1.00 96.00 128 HIS A C 1
ATOM 1009 O O . HIS A 1 128 ? 6.173 -4.554 -10.447 1.00 96.00 128 HIS A O 1
ATOM 1015 N N . THR A 1 129 ? 4.941 -2.686 -10.257 1.00 95.50 129 THR A N 1
ATOM 1016 C CA . THR A 1 129 ? 3.859 -3.159 -11.133 1.00 95.50 129 THR A CA 1
ATOM 1017 C C . THR A 1 129 ? 4.308 -3.236 -12.593 1.00 95.50 129 THR A C 1
ATOM 1019 O O . THR A 1 129 ? 3.920 -4.172 -13.285 1.00 95.50 129 THR A O 1
ATOM 1022 N N . MET A 1 130 ? 5.152 -2.310 -13.065 1.00 96.88 130 MET A N 1
ATOM 1023 C CA . MET A 1 130 ? 5.735 -2.387 -14.410 1.00 96.88 130 MET A CA 1
ATOM 1024 C C . MET A 1 130 ? 6.651 -3.600 -14.566 1.00 96.88 130 MET A C 1
ATOM 1026 O O . MET A 1 130 ? 6.523 -4.317 -15.554 1.00 96.88 130 MET A O 1
ATOM 1030 N N . VAL A 1 131 ? 7.517 -3.872 -13.581 1.00 97.06 131 VAL A N 1
ATOM 1031 C CA . VAL A 1 131 ? 8.386 -5.061 -13.601 1.00 97.06 131 VAL A CA 1
ATOM 1032 C C . VAL A 1 131 ? 7.542 -6.337 -13.674 1.00 97.06 131 VAL A C 1
ATOM 1034 O O . VAL A 1 131 ? 7.780 -7.186 -14.528 1.00 97.06 131 VAL A O 1
ATOM 1037 N N . ALA A 1 132 ? 6.518 -6.457 -12.825 1.00 96.38 132 ALA A N 1
ATOM 1038 C CA . ALA A 1 132 ? 5.622 -7.612 -12.835 1.00 96.38 132 ALA A CA 1
ATOM 1039 C C . ALA A 1 132 ? 4.794 -7.716 -14.129 1.00 96.38 132 ALA A C 1
ATOM 1041 O O . ALA A 1 132 ? 4.594 -8.815 -14.639 1.00 96.38 132 ALA A O 1
ATOM 1042 N N . GLY A 1 133 ? 4.349 -6.587 -14.686 1.00 95.56 133 GLY A N 1
ATOM 1043 C CA . GLY A 1 133 ? 3.542 -6.531 -15.907 1.00 95.56 133 GLY A CA 1
ATOM 1044 C C . GLY A 1 133 ? 4.263 -7.015 -17.167 1.00 95.56 133 GLY A C 1
ATOM 1045 O O . GLY A 1 133 ? 3.605 -7.355 -18.146 1.00 95.56 133 GLY A O 1
ATOM 1046 N N . ILE A 1 134 ? 5.598 -7.110 -17.150 1.00 96.69 134 ILE A N 1
ATOM 1047 C CA . ILE A 1 134 ? 6.369 -7.706 -18.253 1.00 96.69 134 ILE A CA 1
ATOM 1048 C C . ILE A 1 134 ? 6.034 -9.201 -18.429 1.00 96.69 134 ILE A C 1
ATOM 1050 O O . ILE A 1 134 ? 6.141 -9.722 -19.538 1.00 96.69 134 ILE A O 1
ATOM 1054 N N . LEU A 1 135 ? 5.599 -9.889 -17.366 1.00 92.88 135 LEU A N 1
ATOM 1055 C CA . LEU A 1 135 ? 5.288 -11.323 -17.403 1.00 92.88 135 LEU A CA 1
ATOM 1056 C C . LEU A 1 135 ? 3.931 -11.647 -18.064 1.00 92.88 135 LEU A C 1
ATOM 1058 O O . LEU A 1 135 ? 3.705 -12.813 -18.393 1.00 92.88 135 LEU A O 1
ATOM 1062 N N . GLY A 1 136 ? 3.058 -10.652 -18.292 1.00 81.69 136 GLY A N 1
ATOM 1063 C CA . GLY A 1 136 ? 1.728 -10.823 -18.902 1.00 81.69 136 GLY A CA 1
ATOM 1064 C C . GLY A 1 136 ? 0.570 -10.551 -17.954 1.00 81.69 136 GLY A C 1
ATOM 1065 O O . GLY A 1 136 ? 0.250 -11.447 -17.143 1.00 81.69 136 GLY A O 1
#

pLDDT: mean 84.01, std 13.94, range [40.56, 97.81]

Sequence (136 aa):
LRQLIDAGEFAVGDRLPTERELADQLGISRPTVREALIALEVEGRIRIRVGSGIYVTEPPRAEILTAEMDEGPFELLRAREFIEGAIAAEAALHARPIDIEHMDDVLRRMEDIPHPTRMTIALDREFHTMVAGILG

Radius of gyration: 21.61 Å; chains: 1; bounding box: 43×33×52 Å